Protein AF-A0A7W9TWK1-F1 (afdb_monomer)

Mean predicted aligned error: 12.78 Å

pLDDT: mean 82.01, std 9.68, range [55.47, 92.19]

Organism: NCBI:txid765414

Radius of gyration: 24.97 Å; Cα contacts (8 Å, |Δi|>4): 25; chains: 1; bounding box: 33×26×81 Å

Sequence (105 aa):
MNFWIALLALVVFVVFLTRNDWHKFRRPKVEPAIRDMLVEHQARIDMHMAATRLLLRTHPNREEAAALLREAATRLRGNSVREFPDTHAVYDQGVDIALQALIGD

Nearest PDB structures (foldseek):
  2l3l-assembly1_A  TM=4.328E-01  e=5.490E+00  Homo sapiens

Foldseek 3Di:
DVVVVVVVVVVVVVVVVVVVCVVVVPDPPDDVVVVVVVVVVVVVVVVVLVVLLVCLVPPPCNPVSLVVLVVVLVVVLVVCCVVPVPCSVVVNVVSVVSSCSRPVD

Structure (mmCIF, N/CA/C/O backbone):
data_AF-A0A7W9TWK1-F1
#
_entry.id   AF-A0A7W9TWK1-F1
#
loop_
_atom_site.group_PDB
_atom_site.id
_atom_site.type_symbol
_atom_site.label_atom_id
_atom_site.label_alt_id
_atom_site.label_comp_id
_atom_site.label_asym_id
_atom_site.label_entity_id
_atom_site.label_seq_id
_atom_site.pdbx_PDB_ins_code
_atom_site.Cartn_x
_atom_site.Cartn_y
_atom_site.Cartn_z
_atom_site.occupancy
_atom_site.B_iso_or_equiv
_atom_site.auth_seq_id
_atom_site.auth_comp_id
_atom_site.auth_asym_id
_atom_site.auth_atom_id
_atom_site.pdbx_PDB_model_num
ATOM 1 N N . MET A 1 1 ? 2.009 8.843 -63.178 1.00 57.25 1 MET A N 1
ATOM 2 C CA . MET A 1 1 ? 2.017 9.733 -61.991 1.00 57.25 1 MET A CA 1
ATOM 3 C C . MET A 1 1 ? 1.465 9.046 -60.738 1.00 57.25 1 MET A C 1
ATOM 5 O O . MET A 1 1 ? 2.085 9.147 -59.692 1.00 57.25 1 MET A O 1
ATOM 9 N N . ASN A 1 2 ? 0.385 8.265 -60.848 1.00 70.31 2 ASN A N 1
ATOM 10 C CA . ASN A 1 2 ? -0.283 7.623 -59.700 1.00 70.31 2 ASN A CA 1
ATOM 11 C C . ASN A 1 2 ? 0.539 6.526 -58.989 1.00 70.31 2 ASN A C 1
ATOM 13 O O . ASN A 1 2 ? 0.383 6.331 -57.789 1.00 70.31 2 ASN A O 1
ATOM 17 N N . PHE A 1 3 ? 1.444 5.841 -59.699 1.00 75.81 3 PHE A N 1
ATOM 18 C CA . PHE A 1 3 ? 2.255 4.756 -59.125 1.00 75.81 3 PHE A CA 1
ATOM 19 C C . PHE A 1 3 ? 3.246 5.248 -58.058 1.00 75.81 3 PHE A C 1
ATOM 21 O O . PHE A 1 3 ? 3.404 4.622 -57.016 1.00 75.81 3 PHE A O 1
ATOM 28 N N . TRP A 1 4 ? 3.858 6.414 -58.278 1.00 81.06 4 TRP A N 1
ATOM 29 C CA . TRP A 1 4 ? 4.801 7.016 -57.330 1.00 81.06 4 TRP A CA 1
ATOM 30 C C . TRP A 1 4 ? 4.123 7.462 -56.031 1.00 81.06 4 TRP A C 1
ATOM 32 O O . TRP A 1 4 ? 4.697 7.317 -54.956 1.00 81.06 4 TRP A O 1
ATOM 42 N N . ILE A 1 5 ? 2.879 7.941 -56.125 1.00 81.56 5 ILE A N 1
ATOM 43 C CA . ILE A 1 5 ? 2.071 8.338 -54.964 1.00 81.56 5 ILE A CA 1
ATOM 44 C C . ILE A 1 5 ? 1.689 7.102 -54.139 1.00 81.56 5 ILE A C 1
ATOM 46 O O . ILE A 1 5 ? 1.814 7.119 -52.916 1.00 81.56 5 ILE A O 1
ATOM 50 N N . ALA A 1 6 ? 1.294 6.008 -54.798 1.00 81.00 6 ALA A N 1
ATOM 51 C CA . ALA A 1 6 ? 0.981 4.746 -54.128 1.00 81.00 6 ALA A CA 1
ATOM 52 C C . ALA A 1 6 ? 2.211 4.132 -53.434 1.00 81.00 6 ALA A C 1
ATOM 54 O O . ALA A 1 6 ? 2.105 3.651 -52.307 1.00 81.00 6 ALA A O 1
ATOM 55 N N . LEU A 1 7 ? 3.387 4.204 -54.070 1.00 86.31 7 LEU A N 1
ATOM 56 C CA . LEU A 1 7 ? 4.643 3.732 -53.486 1.00 86.31 7 LEU A CA 1
ATOM 57 C C . LEU A 1 7 ? 5.017 4.534 -52.228 1.00 86.31 7 LEU A C 1
ATOM 59 O O . LEU A 1 7 ? 5.363 3.951 -51.202 1.00 86.31 7 LEU A O 1
ATOM 63 N N . LEU A 1 8 ? 4.894 5.864 -52.279 1.00 85.12 8 LEU A N 1
ATOM 64 C CA . LEU A 1 8 ? 5.144 6.731 -51.124 1.00 85.12 8 LEU A CA 1
ATOM 65 C C . LEU A 1 8 ? 4.165 6.460 -49.977 1.00 85.12 8 LEU A C 1
ATOM 67 O O . LEU A 1 8 ? 4.589 6.358 -48.827 1.00 85.12 8 LEU A O 1
ATOM 71 N N . ALA A 1 9 ? 2.877 6.281 -50.280 1.00 81.31 9 ALA A N 1
ATOM 72 C CA . ALA A 1 9 ? 1.870 5.941 -49.279 1.00 81.31 9 ALA A CA 1
ATOM 73 C C . ALA A 1 9 ? 2.167 4.593 -48.598 1.00 81.31 9 ALA A C 1
ATOM 75 O O . ALA A 1 9 ? 2.053 4.489 -47.378 1.00 81.31 9 ALA A O 1
ATOM 76 N N . LEU A 1 10 ? 2.616 3.588 -49.360 1.00 85.69 10 LEU A N 1
ATOM 77 C CA . LEU A 1 10 ? 3.006 2.283 -48.824 1.00 85.69 10 LEU A CA 1
ATOM 78 C C . LEU A 1 10 ? 4.193 2.400 -47.858 1.00 85.69 10 LEU A C 1
ATOM 80 O O . LEU A 1 10 ? 4.158 1.841 -46.764 1.00 85.69 10 LEU A O 1
ATOM 84 N N . VAL A 1 11 ? 5.229 3.156 -48.233 1.00 84.88 11 VAL A N 1
ATOM 85 C CA . VAL A 1 11 ? 6.424 3.344 -47.395 1.00 84.88 11 VAL A CA 1
ATOM 86 C C . VAL A 1 11 ? 6.067 4.057 -46.091 1.00 84.88 11 VAL A C 1
ATOM 88 O O . VAL A 1 11 ? 6.455 3.602 -45.015 1.00 84.88 11 VAL A O 1
ATOM 91 N N . VAL A 1 12 ? 5.275 5.131 -46.159 1.00 83.56 12 VAL A N 1
ATOM 92 C CA . VAL A 1 12 ? 4.820 5.860 -44.965 1.00 83.56 12 VAL A CA 1
ATOM 93 C C . VAL A 1 12 ? 3.957 4.967 -44.070 1.00 83.56 12 VAL A C 1
ATOM 95 O O . VAL A 1 12 ? 4.117 4.986 -42.850 1.00 83.56 12 VAL A O 1
ATOM 98 N N . PHE A 1 13 ? 3.092 4.140 -44.658 1.00 81.94 13 PHE A N 1
ATOM 99 C CA . PHE A 1 13 ? 2.247 3.205 -43.919 1.00 81.94 13 PHE A CA 1
ATOM 100 C C . PHE A 1 13 ? 3.062 2.125 -43.190 1.00 81.94 13 PHE A C 1
ATOM 102 O O . PHE A 1 13 ? 2.826 1.859 -42.011 1.00 81.94 13 PHE A O 1
ATOM 109 N N . VAL A 1 14 ? 4.077 1.556 -43.847 1.00 81.06 14 VAL A N 1
ATOM 110 C CA . VAL A 1 14 ? 4.977 0.563 -43.235 1.00 81.06 14 VAL A CA 1
ATOM 111 C C . VAL A 1 14 ? 5.790 1.178 -42.093 1.00 81.06 14 VAL A C 1
ATOM 113 O O . VAL A 1 14 ? 5.917 0.564 -41.031 1.00 81.06 14 VAL A O 1
ATOM 116 N N . VAL A 1 15 ? 6.294 2.403 -42.269 1.00 80.25 15 VAL A N 1
ATOM 117 C CA . VAL A 1 15 ? 7.018 3.143 -41.219 1.00 80.25 15 VAL A CA 1
ATOM 118 C C . VAL A 1 15 ? 6.101 3.469 -40.037 1.00 80.25 15 VAL A C 1
ATOM 120 O O . VAL A 1 15 ? 6.513 3.360 -38.882 1.00 80.25 15 VAL A O 1
ATOM 123 N N . PHE A 1 16 ? 4.843 3.830 -40.295 1.00 77.19 16 PHE A N 1
ATOM 124 C CA . PHE A 1 16 ? 3.863 4.089 -39.242 1.00 77.19 16 PHE A CA 1
ATOM 125 C C . PHE A 1 16 ? 3.558 2.829 -38.417 1.00 77.19 16 PHE A C 1
ATOM 127 O O . PHE A 1 16 ? 3.545 2.892 -37.186 1.00 77.19 16 PHE A O 1
ATOM 134 N N . LEU A 1 17 ? 3.396 1.674 -39.073 1.00 74.25 17 LEU A N 1
ATOM 135 C CA . LEU A 1 17 ? 3.188 0.391 -38.393 1.00 74.25 17 LEU A CA 1
ATOM 136 C C . LEU A 1 17 ? 4.400 -0.016 -37.541 1.00 74.25 17 LEU A C 1
ATOM 138 O O . LEU A 1 17 ? 4.244 -0.360 -36.369 1.00 74.25 17 LEU A O 1
ATOM 142 N N . THR A 1 18 ? 5.614 0.097 -38.084 1.00 69.25 18 THR A N 1
ATOM 143 C CA . THR A 1 18 ? 6.847 -0.275 -37.362 1.00 69.25 18 THR A CA 1
ATOM 144 C C . THR A 1 18 ? 7.191 0.679 -36.214 1.00 69.25 18 THR A C 1
ATOM 146 O O . THR A 1 18 ? 7.740 0.244 -35.199 1.00 69.25 18 THR A O 1
ATOM 149 N N . ARG A 1 19 ? 6.815 1.963 -36.300 1.00 67.31 19 ARG A N 1
ATOM 150 C CA . ARG A 1 19 ? 7.011 2.936 -35.210 1.00 67.31 19 ARG A CA 1
ATOM 151 C C . ARG A 1 19 ? 6.233 2.567 -33.942 1.00 67.31 19 ARG A C 1
ATOM 153 O O . ARG A 1 19 ? 6.739 2.785 -32.842 1.00 67.31 19 ARG A O 1
ATOM 160 N N . ASN A 1 20 ? 5.039 1.987 -34.076 1.00 61.91 20 ASN A N 1
ATOM 161 C CA . ASN A 1 20 ? 4.229 1.571 -32.928 1.00 61.91 20 ASN A CA 1
ATOM 162 C C . ASN A 1 20 ? 4.832 0.349 -32.206 1.00 61.91 20 ASN A C 1
ATOM 164 O O . ASN A 1 20 ? 4.811 0.265 -30.977 1.00 61.91 20 ASN A O 1
ATOM 168 N N . ASP A 1 21 ? 5.445 -0.571 -32.954 1.00 59.94 21 ASP A N 1
ATOM 169 C CA . ASP A 1 21 ? 6.083 -1.753 -32.371 1.00 59.94 21 ASP A CA 1
ATOM 170 C C . ASP A 1 21 ? 7.430 -1.442 -31.708 1.00 59.94 21 ASP A C 1
ATOM 172 O O . ASP A 1 21 ? 7.796 -2.098 -30.730 1.00 59.94 21 ASP A O 1
ATOM 176 N N . TRP A 1 22 ? 8.126 -0.377 -32.118 1.00 59.31 22 TRP A N 1
ATOM 177 C CA . TRP A 1 22 ? 9.363 0.064 -31.459 1.00 59.31 22 TRP A CA 1
ATOM 178 C C . TRP A 1 22 ? 9.154 0.365 -29.962 1.00 59.31 22 TRP A C 1
ATOM 180 O O . TRP A 1 22 ? 9.989 0.024 -29.119 1.00 59.31 22 TRP A O 1
ATOM 190 N N . HIS A 1 23 ? 7.996 0.919 -29.592 1.00 58.44 23 HIS A N 1
ATOM 191 C CA . HIS A 1 23 ? 7.642 1.145 -28.188 1.00 58.44 23 HIS A CA 1
ATOM 192 C C . HIS A 1 23 ? 7.404 -0.155 -27.405 1.00 58.44 23 HIS A C 1
ATOM 194 O O . HIS A 1 23 ? 7.647 -0.192 -26.198 1.00 58.44 23 HIS A O 1
ATOM 200 N N . LYS A 1 24 ? 6.972 -1.236 -28.066 1.00 59.12 24 LYS A N 1
ATOM 201 C CA . LYS A 1 24 ? 6.807 -2.556 -27.437 1.00 59.12 24 LYS A CA 1
ATOM 202 C C . LYS A 1 24 ? 8.143 -3.282 -27.280 1.00 59.12 24 LYS A C 1
ATOM 204 O O . LYS A 1 24 ? 8.361 -3.901 -26.244 1.00 59.12 24 LYS A O 1
ATOM 209 N N . PHE A 1 25 ? 9.057 -3.142 -28.243 1.00 55.47 25 PHE A N 1
ATOM 210 C CA . PHE A 1 25 ? 10.410 -3.715 -28.173 1.00 55.47 25 PHE A CA 1
ATOM 211 C C . PHE A 1 25 ? 11.296 -3.080 -27.092 1.00 55.47 25 PHE A C 1
ATOM 213 O O . PHE A 1 25 ? 12.216 -3.730 -26.605 1.00 55.47 25 PHE A O 1
ATOM 220 N N . ARG A 1 26 ? 11.015 -1.833 -26.689 1.00 56.19 26 ARG A N 1
ATOM 221 C CA . ARG A 1 26 ? 11.721 -1.143 -25.595 1.00 56.19 26 ARG A CA 1
ATOM 222 C C . ARG A 1 26 ? 11.245 -1.512 -24.191 1.00 56.19 26 ARG A C 1
ATOM 224 O O . ARG A 1 26 ? 11.848 -1.046 -23.227 1.00 56.19 26 ARG A O 1
ATOM 231 N N . ARG A 1 27 ? 10.184 -2.311 -24.040 1.00 59.34 27 ARG A N 1
ATOM 232 C CA . ARG A 1 27 ? 9.795 -2.784 -22.709 1.00 59.34 27 ARG A CA 1
ATOM 233 C C . ARG A 1 27 ? 10.858 -3.780 -22.242 1.00 59.34 27 ARG A C 1
ATOM 235 O O . ARG A 1 27 ? 11.089 -4.753 -22.963 1.00 59.34 27 ARG A O 1
ATOM 242 N N . PRO A 1 28 ? 11.514 -3.562 -21.088 1.00 59.75 28 PRO A N 1
ATOM 243 C CA . PRO A 1 28 ? 12.415 -4.565 -20.544 1.00 59.75 28 PRO A CA 1
ATOM 244 C C . PRO A 1 28 ? 11.616 -5.863 -20.416 1.00 59.75 28 PRO A C 1
ATOM 246 O O . PRO A 1 28 ? 10.537 -5.878 -19.819 1.00 59.75 28 PRO A O 1
ATOM 249 N N . LYS A 1 29 ? 12.090 -6.930 -21.067 1.00 64.19 29 LYS A N 1
ATOM 250 C CA . LYS A 1 29 ? 11.494 -8.261 -20.943 1.00 64.19 29 LYS A CA 1
ATOM 251 C C . LYS A 1 29 ? 11.754 -8.718 -19.511 1.00 64.19 29 LYS A C 1
ATOM 253 O O . LYS A 1 29 ? 12.806 -9.277 -19.234 1.00 64.19 29 LYS A O 1
ATOM 258 N N . VAL A 1 30 ? 10.839 -8.398 -18.597 1.00 63.53 30 VAL A N 1
ATOM 259 C CA . VAL A 1 30 ? 10.871 -8.928 -17.232 1.00 63.53 30 VAL A CA 1
ATOM 260 C C . VAL A 1 30 ? 10.793 -10.441 -17.355 1.00 63.53 30 VAL A C 1
ATOM 262 O O . VAL A 1 30 ? 9.905 -10.968 -18.031 1.00 63.53 30 VAL A O 1
ATOM 265 N N . GLU A 1 31 ? 11.768 -11.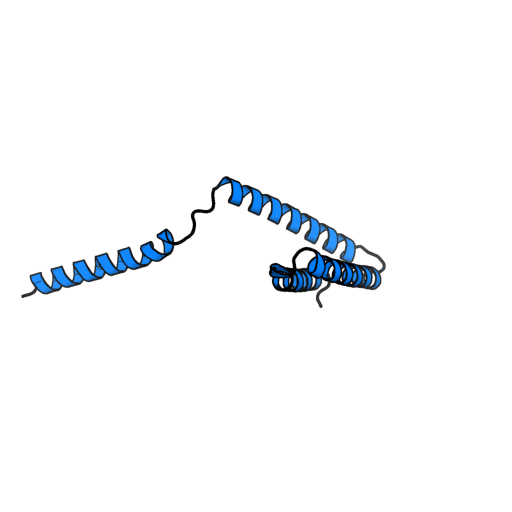121 -16.766 1.00 77.12 31 GLU A N 1
ATOM 266 C CA . GLU A 1 31 ? 11.867 -12.570 -16.818 1.00 77.12 31 GLU A CA 1
ATOM 267 C C . GLU A 1 31 ? 10.573 -13.188 -16.249 1.00 77.12 31 GLU A C 1
ATOM 269 O O . GLU A 1 31 ? 10.087 -12.713 -15.216 1.00 77.12 31 GLU A O 1
ATOM 274 N N . PRO A 1 32 ? 9.968 -14.202 -16.899 1.00 77.69 32 PRO A N 1
ATOM 275 C CA . PRO A 1 32 ? 8.656 -14.723 -16.500 1.00 77.69 32 PRO A CA 1
ATOM 276 C C . PRO A 1 32 ? 8.590 -15.136 -15.024 1.00 77.69 32 PRO A C 1
ATOM 278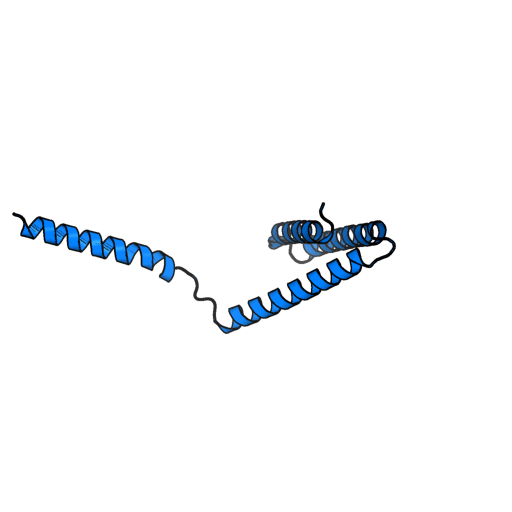 O O . PRO A 1 32 ? 7.606 -14.847 -14.354 1.00 77.69 32 PRO A O 1
ATOM 281 N N . ALA A 1 33 ? 9.676 -15.704 -14.492 1.00 79.31 33 ALA A N 1
ATOM 282 C CA . ALA A 1 33 ? 9.776 -16.104 -13.090 1.00 79.31 33 ALA A CA 1
ATOM 283 C C . ALA A 1 33 ? 9.675 -14.916 -12.115 1.00 79.31 33 ALA A C 1
ATOM 285 O O . ALA A 1 33 ? 9.006 -15.013 -11.090 1.00 79.31 33 ALA A O 1
ATOM 286 N N . ILE A 1 34 ? 10.289 -13.774 -12.447 1.00 83.31 34 ILE A N 1
ATOM 287 C CA . ILE A 1 34 ? 10.211 -12.556 -11.626 1.00 83.31 34 ILE A CA 1
ATOM 288 C C . ILE A 1 34 ? 8.780 -12.022 -11.637 1.00 83.31 34 ILE A C 1
ATOM 290 O O . ILE A 1 34 ? 8.263 -11.603 -10.604 1.00 83.31 34 ILE A O 1
ATOM 294 N N . ARG A 1 35 ? 8.114 -12.063 -12.797 1.00 82.44 35 ARG A N 1
ATOM 295 C CA . ARG A 1 35 ? 6.709 -11.663 -12.905 1.00 82.44 35 ARG A CA 1
ATOM 296 C C . ARG A 1 35 ? 5.821 -12.524 -12.010 1.00 82.44 35 ARG A C 1
ATOM 298 O O . ARG A 1 35 ? 5.002 -11.963 -11.290 1.00 82.44 35 ARG A O 1
ATOM 305 N N . ASP A 1 36 ? 5.98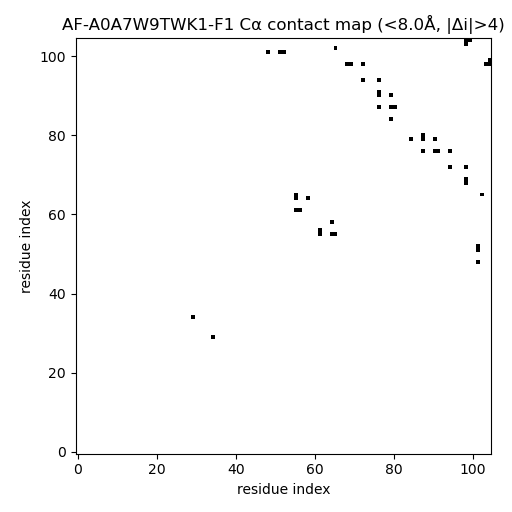9 -13.841 -12.040 1.00 85.50 36 ASP A N 1
ATOM 306 C CA . ASP A 1 36 ? 5.170 -14.756 -11.243 1.00 85.50 36 ASP A CA 1
ATOM 307 C C . ASP A 1 36 ? 5.404 -14.551 -9.740 1.00 85.50 36 ASP A C 1
ATOM 309 O O . ASP A 1 36 ? 4.442 -14.448 -8.980 1.00 85.50 36 ASP A O 1
ATOM 313 N N . MET A 1 37 ? 6.661 -14.360 -9.319 1.00 87.62 37 MET A N 1
ATOM 314 C CA . MET A 1 37 ? 6.991 -14.019 -7.929 1.00 87.62 37 MET A CA 1
ATOM 315 C C . MET A 1 37 ? 6.369 -12.688 -7.489 1.00 87.62 37 MET A C 1
ATOM 317 O O . MET A 1 37 ? 5.836 -12.594 -6.385 1.00 87.62 37 MET A O 1
ATOM 321 N N . LEU A 1 38 ? 6.405 -11.657 -8.340 1.00 88.25 38 LEU A N 1
ATOM 322 C CA . LEU A 1 38 ? 5.782 -10.363 -8.043 1.00 88.25 38 LEU A CA 1
ATOM 323 C C . LEU A 1 38 ? 4.259 -10.477 -7.933 1.00 88.25 38 LEU A C 1
ATOM 325 O O . LEU A 1 38 ? 3.665 -9.868 -7.047 1.00 88.25 38 LEU A O 1
ATOM 329 N N . VAL A 1 39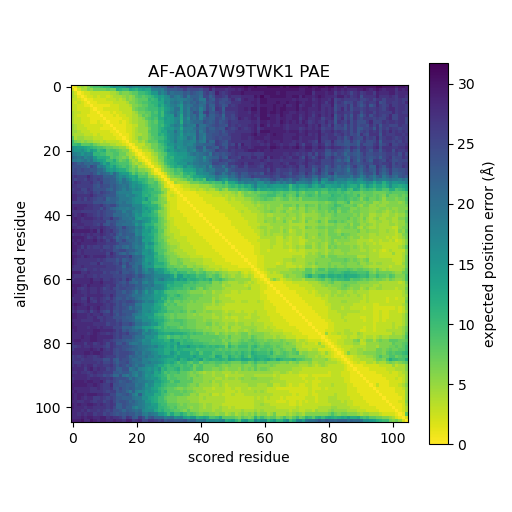 ? 3.627 -11.270 -8.803 1.00 89.00 39 VAL A N 1
ATOM 330 C CA . VAL A 1 39 ? 2.181 -11.530 -8.748 1.00 89.00 39 VAL A CA 1
ATOM 331 C C . VAL A 1 39 ? 1.815 -12.274 -7.465 1.00 89.00 39 VAL A C 1
ATOM 333 O O . VAL A 1 39 ? 0.857 -11.891 -6.795 1.00 89.00 39 VAL A O 1
ATOM 336 N N . GLU A 1 40 ? 2.582 -13.297 -7.084 1.00 92.19 40 GLU A N 1
ATOM 337 C CA . GLU A 1 40 ? 2.360 -14.020 -5.831 1.00 92.19 40 GLU A CA 1
ATOM 338 C C . GLU A 1 40 ? 2.530 -13.099 -4.616 1.00 92.19 40 GLU A C 1
ATOM 340 O O . GLU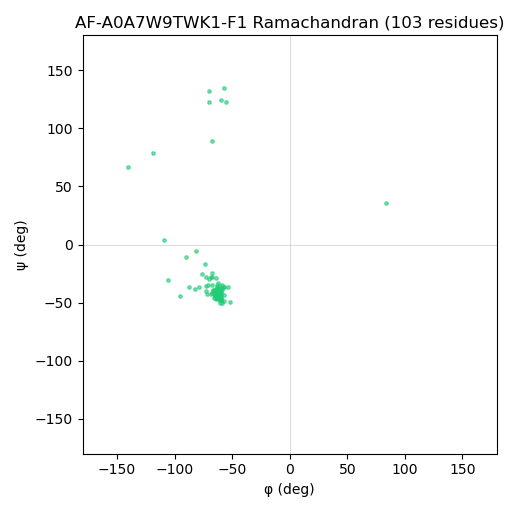 A 1 40 ? 1.702 -13.103 -3.702 1.00 92.19 40 GLU A O 1
ATOM 345 N N . HIS A 1 41 ? 3.578 -12.275 -4.612 1.00 90.94 41 HIS A N 1
ATOM 346 C CA . HIS A 1 41 ? 3.822 -11.326 -3.534 1.00 90.94 41 HIS A CA 1
ATOM 347 C C . HIS A 1 41 ? 2.688 -10.301 -3.414 1.00 90.94 41 HIS A C 1
ATOM 349 O O . HIS A 1 41 ? 2.192 -10.062 -2.312 1.00 90.94 41 HIS A O 1
ATOM 355 N N . GLN A 1 42 ? 2.211 -9.767 -4.543 1.00 88.94 42 GLN A N 1
ATOM 356 C CA . GLN A 1 42 ? 1.062 -8.865 -4.575 1.00 88.94 42 GLN A CA 1
ATOM 357 C C . GLN A 1 42 ? -0.195 -9.537 -4.007 1.00 88.94 42 GLN A C 1
ATOM 359 O O . GLN A 1 42 ? -0.872 -8.953 -3.165 1.00 88.94 42 GLN A O 1
ATOM 364 N N . ALA A 1 43 ? -0.473 -10.786 -4.394 1.00 89.00 43 ALA A N 1
ATOM 365 C CA . ALA A 1 43 ? -1.626 -11.527 -3.887 1.00 89.00 43 ALA A CA 1
ATOM 366 C C . ALA A 1 43 ? -1.564 -11.739 -2.363 1.00 89.00 43 ALA A C 1
ATOM 368 O O . ALA A 1 43 ? -2.583 -11.630 -1.676 1.00 89.00 43 ALA A O 1
ATOM 369 N N . ARG A 1 44 ? -0.370 -11.996 -1.809 1.00 91.38 44 ARG A N 1
ATOM 370 C CA . ARG A 1 44 ? -0.172 -12.095 -0.353 1.00 91.38 44 ARG A CA 1
ATOM 371 C C . ARG A 1 44 ? -0.444 -10.763 0.344 1.00 91.38 44 ARG A C 1
ATOM 373 O O . ARG A 1 44 ? -1.137 -10.748 1.361 1.00 91.38 44 ARG A O 1
ATOM 380 N N . ILE A 1 45 ? 0.057 -9.652 -0.200 1.00 89.00 45 ILE A N 1
ATOM 381 C CA . ILE A 1 45 ? -0.209 -8.311 0.345 1.00 89.00 45 ILE A CA 1
ATOM 382 C C 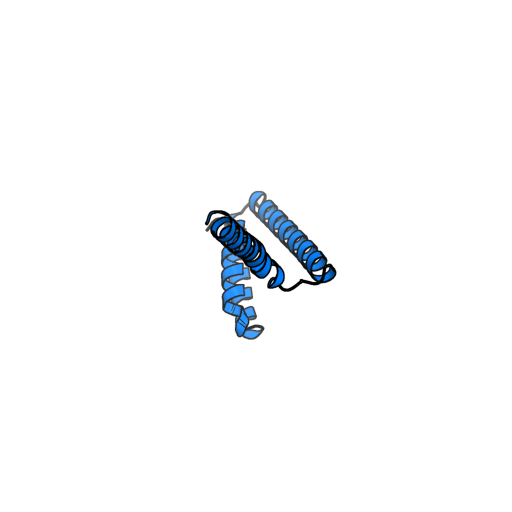. ILE A 1 45 ? -1.712 -8.023 0.335 1.00 89.00 45 ILE A C 1
ATOM 384 O O . ILE A 1 45 ? -2.257 -7.608 1.358 1.00 89.00 45 ILE A O 1
ATOM 388 N N . ASP A 1 46 ? -2.398 -8.302 -0.773 1.00 88.31 46 ASP A N 1
ATOM 389 C CA . ASP A 1 46 ? -3.840 -8.075 -0.896 1.00 88.31 46 ASP A CA 1
ATOM 390 C C . ASP A 1 46 ? -4.635 -8.901 0.127 1.00 88.31 46 ASP A C 1
ATOM 392 O O . ASP A 1 46 ? -5.565 -8.388 0.757 1.00 88.31 46 ASP A O 1
ATOM 396 N N . MET A 1 47 ? -4.234 -10.155 0.359 1.00 89.25 47 MET A N 1
ATOM 397 C CA . MET A 1 47 ? -4.831 -11.010 1.387 1.00 89.25 47 MET A CA 1
ATOM 398 C C . MET A 1 47 ? -4.637 -10.429 2.795 1.00 89.25 47 MET A C 1
ATOM 400 O O . MET A 1 47 ? -5.592 -10.377 3.575 1.00 89.25 47 MET A O 1
ATOM 404 N N . HIS A 1 48 ? -3.435 -9.950 3.123 1.00 88.88 48 HIS A N 1
ATOM 405 C CA . HIS A 1 48 ? -3.168 -9.308 4.412 1.00 88.88 48 HIS A CA 1
ATOM 406 C C . HIS A 1 48 ? -3.956 -8.005 4.581 1.00 88.88 48 HIS A C 1
ATOM 408 O O . HIS A 1 48 ? -4.553 -7.783 5.633 1.00 88.88 48 HIS A O 1
ATOM 414 N N . MET A 1 49 ? -4.039 -7.178 3.539 1.00 87.56 49 MET A N 1
ATOM 415 C CA . MET A 1 49 ? -4.851 -5.959 3.547 1.00 87.56 49 MET A CA 1
ATOM 416 C C . MET A 1 49 ? -6.332 -6.277 3.773 1.00 87.56 49 MET A C 1
ATOM 418 O O . MET A 1 49 ? -6.994 -5.614 4.573 1.00 87.56 49 MET A O 1
ATOM 422 N N . ALA A 1 50 ? -6.861 -7.314 3.118 1.00 88.38 50 ALA A N 1
ATOM 423 C CA . ALA A 1 50 ? -8.234 -7.766 3.317 1.00 88.38 50 ALA A CA 1
ATOM 424 C C . ALA A 1 50 ? -8.480 -8.266 4.750 1.00 88.38 50 ALA A C 1
ATOM 426 O O . ALA A 1 50 ? -9.488 -7.896 5.356 1.00 88.38 50 ALA A O 1
ATOM 427 N N . ALA A 1 51 ? -7.552 -9.045 5.312 1.00 87.50 51 ALA A N 1
ATOM 428 C CA . ALA A 1 51 ? -7.631 -9.519 6.692 1.00 87.50 51 ALA A CA 1
ATOM 429 C C . ALA A 1 51 ? -7.632 -8.354 7.695 1.00 87.50 51 ALA A C 1
ATOM 431 O O . ALA A 1 51 ? -8.481 -8.312 8.585 1.00 87.50 51 ALA A O 1
ATOM 432 N N . THR A 1 52 ? -6.756 -7.364 7.509 1.00 87.12 52 THR A N 1
ATOM 433 C CA . THR A 1 52 ? -6.704 -6.164 8.358 1.00 87.12 52 THR A CA 1
ATOM 434 C C . THR A 1 52 ? -7.99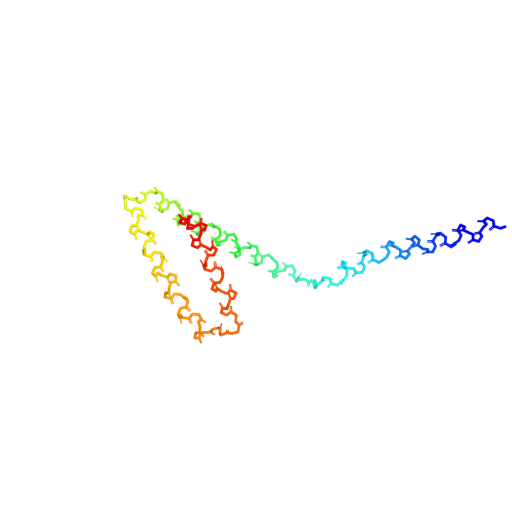0 -5.344 8.254 1.00 87.12 52 THR A C 1
ATOM 436 O O . THR A 1 52 ? -8.527 -4.923 9.276 1.00 87.12 52 THR A O 1
ATOM 439 N N . ARG A 1 53 ? -8.554 -5.164 7.049 1.00 87.75 53 ARG A N 1
ATOM 440 C CA . ARG A 1 53 ? -9.864 -4.500 6.885 1.00 87.75 53 ARG A CA 1
ATOM 441 C C . ARG A 1 53 ? -10.983 -5.249 7.592 1.00 87.75 53 ARG A C 1
ATOM 443 O O . ARG A 1 53 ? -11.846 -4.614 8.194 1.00 87.75 53 ARG A O 1
ATOM 450 N N . LEU A 1 54 ? -11.000 -6.577 7.484 1.00 86.88 54 LEU A N 1
ATOM 451 C CA . LEU A 1 54 ? -11.996 -7.399 8.159 1.00 86.88 54 LEU A CA 1
ATOM 452 C C . LEU A 1 54 ? -11.882 -7.218 9.672 1.00 86.88 54 LEU A C 1
ATOM 454 O O . LEU A 1 54 ? -12.884 -6.908 10.308 1.00 86.88 54 LEU A O 1
ATOM 458 N N . LEU A 1 55 ? -10.663 -7.301 10.209 1.00 86.31 55 LEU A N 1
ATOM 459 C CA . LEU A 1 55 ? -10.388 -7.098 11.627 1.00 86.31 55 LEU A CA 1
ATOM 460 C C . LEU A 1 55 ? -10.862 -5.720 12.092 1.00 86.31 55 LEU A C 1
ATOM 462 O O . LEU A 1 55 ? -11.606 -5.648 13.063 1.00 86.31 55 LEU A O 1
ATOM 466 N N . LEU A 1 56 ? -10.530 -4.646 11.369 1.00 86.62 56 LEU A N 1
ATOM 467 C CA . LEU A 1 56 ? -10.989 -3.287 11.686 1.00 86.62 56 LEU A CA 1
ATOM 468 C C . LEU A 1 56 ? -12.515 -3.141 11.657 1.00 86.62 56 LEU A C 1
ATOM 470 O O . LEU A 1 56 ? -13.070 -2.377 12.443 1.00 86.62 56 LEU A O 1
ATOM 474 N N . ARG A 1 57 ? -13.202 -3.847 10.751 1.00 85.62 57 ARG A N 1
ATOM 475 C CA . ARG A 1 57 ? -14.670 -3.828 10.663 1.00 85.62 57 ARG A CA 1
ATOM 476 C C . ARG A 1 57 ? -15.338 -4.592 11.797 1.00 85.62 57 ARG A C 1
ATOM 478 O O . ARG A 1 57 ? -16.410 -4.188 12.231 1.00 85.62 57 ARG A O 1
ATOM 485 N N . THR A 1 58 ? -14.742 -5.696 12.239 1.00 87.12 58 THR A N 1
ATOM 486 C CA . THR A 1 58 ? -15.296 -6.543 13.303 1.00 87.12 58 THR A CA 1
ATOM 487 C C . THR A 1 58 ? -14.834 -6.130 14.698 1.00 87.12 58 THR A C 1
ATOM 489 O O . THR A 1 58 ? -15.359 -6.646 15.682 1.00 87.12 58 THR A O 1
ATOM 492 N N . HIS A 1 59 ? -13.841 -5.241 14.807 1.00 86.94 59 HIS A N 1
ATOM 493 C CA . HIS A 1 59 ? -13.295 -4.826 16.093 1.00 86.94 59 HIS A CA 1
ATOM 494 C C . HIS A 1 59 ? -14.310 -3.963 16.863 1.00 86.94 59 HIS A C 1
ATOM 496 O O . HIS A 1 59 ? -14.830 -2.998 16.299 1.00 86.94 59 HIS A O 1
ATOM 502 N N . PRO A 1 60 ? -14.562 -4.249 18.154 1.00 84.56 60 PRO A N 1
ATOM 503 C CA . PRO A 1 60 ? -15.515 -3.485 18.961 1.00 84.56 60 PRO A CA 1
ATOM 504 C C . PRO A 1 60 ? -15.086 -2.027 19.163 1.00 84.56 60 PRO A C 1
ATOM 506 O O . PRO A 1 60 ? -15.938 -1.155 19.286 1.00 84.56 60 PRO A O 1
ATOM 509 N N . ASN A 1 61 ? -13.777 -1.753 19.151 1.00 88.81 61 ASN A N 1
ATOM 510 C CA . ASN A 1 61 ? -13.228 -0.401 19.218 1.00 88.81 61 ASN A CA 1
ATOM 511 C C . ASN A 1 61 ? -12.408 -0.084 17.959 1.00 88.81 61 ASN A C 1
ATOM 513 O O . ASN A 1 61 ? -11.184 -0.235 17.938 1.00 88.81 61 ASN A O 1
ATOM 517 N N . ARG A 1 62 ? -13.090 0.252 16.859 1.00 85.44 62 ARG A N 1
ATOM 518 C CA . ARG A 1 62 ? -12.444 0.507 15.559 1.00 85.44 62 ARG A CA 1
ATOM 519 C C . ARG A 1 62 ? -11.493 1.707 15.603 1.00 85.44 62 ARG A C 1
ATOM 521 O O . ARG A 1 62 ? -10.459 1.673 14.940 1.00 85.44 62 ARG A O 1
ATOM 528 N N . GLU A 1 63 ? -11.833 2.749 16.356 1.00 85.31 63 GLU A N 1
ATOM 529 C CA . GLU A 1 63 ? -11.038 3.982 16.434 1.00 85.31 63 GLU A CA 1
ATOM 530 C C . GLU A 1 63 ? -9.684 3.745 17.111 1.00 85.31 63 GLU A C 1
ATOM 532 O O . GLU A 1 63 ? -8.655 4.188 16.605 1.00 85.31 63 GLU A O 1
ATOM 537 N N . GLU A 1 64 ? -9.664 2.965 18.193 1.00 87.94 64 GLU A N 1
ATOM 538 C CA . GLU A 1 64 ? -8.428 2.564 18.874 1.00 87.94 64 GLU A CA 1
ATOM 539 C C . GLU A 1 64 ? -7.543 1.683 17.981 1.00 87.94 64 GLU A C 1
ATOM 541 O O . GLU A 1 64 ? -6.341 1.918 17.860 1.00 87.94 64 GLU A O 1
ATOM 546 N N . ALA A 1 65 ? -8.136 0.721 17.266 1.00 86.44 65 ALA A N 1
ATOM 547 C CA . ALA A 1 65 ? -7.396 -0.102 16.310 1.00 86.44 65 ALA A CA 1
ATOM 548 C C . ALA A 1 65 ? -6.815 0.734 15.150 1.00 86.44 65 ALA A C 1
ATOM 550 O O . ALA A 1 65 ? -5.685 0.504 14.717 1.00 86.44 65 ALA A O 1
ATOM 551 N N . ALA A 1 66 ? -7.552 1.742 14.673 1.00 86.44 66 ALA A N 1
ATOM 552 C CA . ALA A 1 66 ? -7.056 2.692 13.682 1.00 86.44 66 ALA A CA 1
ATOM 553 C C . ALA A 1 66 ? -5.906 3.556 14.232 1.00 86.44 66 ALA A C 1
ATOM 555 O O . ALA A 1 66 ? -4.933 3.799 13.519 1.00 86.44 66 ALA A O 1
ATOM 556 N N . ALA A 1 67 ? -5.973 3.988 15.495 1.00 88.75 67 ALA A N 1
ATOM 557 C CA . ALA A 1 67 ? -4.889 4.723 16.147 1.00 88.75 67 ALA A CA 1
ATOM 558 C C . ALA A 1 67 ? -3.601 3.886 16.242 1.00 88.75 67 ALA A C 1
ATOM 560 O O . ALA A 1 67 ? -2.529 4.374 15.883 1.00 88.75 67 ALA A O 1
ATOM 561 N N . LEU A 1 68 ? -3.709 2.606 16.615 1.00 89.44 68 LEU A N 1
ATOM 562 C CA . LEU A 1 68 ? -2.568 1.683 16.655 1.00 89.44 68 LEU A CA 1
ATOM 563 C C . LEU A 1 68 ? -1.941 1.461 15.271 1.00 89.44 68 LEU A C 1
ATOM 56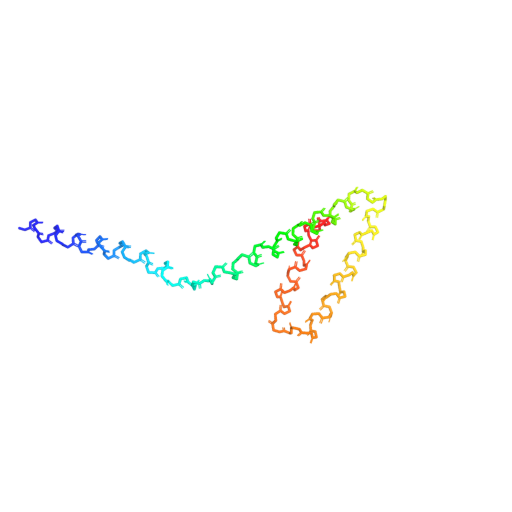5 O O . LEU A 1 68 ? -0.719 1.392 15.151 1.00 89.44 68 LEU A O 1
ATOM 569 N N . LEU A 1 69 ? -2.751 1.392 14.208 1.00 88.44 69 LEU A N 1
ATOM 570 C CA . LEU A 1 69 ? -2.234 1.302 12.838 1.00 88.44 69 LEU A CA 1
ATOM 571 C C . LEU A 1 69 ? -1.469 2.562 12.420 1.00 88.44 69 LEU A C 1
ATOM 573 O O . LEU A 1 69 ? -0.408 2.448 11.805 1.00 88.44 69 LEU A O 1
ATOM 577 N N . ARG A 1 70 ? -1.959 3.754 12.783 1.00 88.75 70 ARG A N 1
ATOM 578 C CA . ARG A 1 70 ? -1.236 5.015 12.541 1.00 88.75 70 ARG A CA 1
ATOM 579 C C . ARG A 1 70 ? 0.088 5.062 13.313 1.00 88.75 70 ARG A C 1
ATOM 581 O O . ARG A 1 70 ? 1.112 5.479 12.768 1.00 88.75 70 ARG A O 1
ATOM 588 N N . GLU A 1 71 ? 0.104 4.582 14.555 1.00 91.19 71 GLU A N 1
ATOM 589 C CA . GLU A 1 71 ? 1.333 4.486 15.347 1.00 91.19 71 GLU A CA 1
ATOM 590 C C . GLU A 1 71 ? 2.342 3.511 14.718 1.00 91.19 71 GLU A C 1
ATOM 592 O O . GLU A 1 71 ? 3.517 3.846 14.545 1.00 91.19 71 GLU A O 1
ATOM 597 N N . ALA A 1 72 ? 1.886 2.323 14.313 1.00 89.12 72 ALA A N 1
ATOM 598 C CA . ALA A 1 72 ? 2.720 1.336 13.636 1.00 89.12 72 ALA A CA 1
ATOM 599 C C . ALA A 1 72 ? 3.310 1.891 12.329 1.00 89.12 72 ALA A C 1
ATOM 601 O O . ALA A 1 72 ? 4.508 1.740 12.084 1.00 89.12 72 ALA A O 1
ATOM 602 N N . ALA A 1 73 ? 2.508 2.597 11.529 1.00 88.44 73 ALA A N 1
ATOM 603 C CA . ALA A 1 73 ? 2.966 3.266 10.314 1.00 88.44 73 ALA A CA 1
ATOM 604 C C . ALA A 1 73 ? 4.054 4.312 10.597 1.00 88.44 73 ALA A C 1
ATOM 606 O O . ALA A 1 73 ? 5.069 4.353 9.903 1.00 88.44 73 ALA A O 1
ATOM 607 N N . THR A 1 74 ? 3.901 5.102 11.663 1.00 89.50 74 THR A N 1
ATOM 608 C CA . THR A 1 74 ? 4.901 6.101 12.076 1.00 89.50 74 THR A CA 1
ATOM 609 C C . THR A 1 74 ? 6.237 5.439 12.425 1.00 89.50 74 THR A C 1
ATOM 611 O O . THR A 1 74 ? 7.300 5.895 11.996 1.00 89.50 74 THR A O 1
ATOM 614 N N . ARG A 1 75 ? 6.200 4.313 13.149 1.00 89.38 75 ARG A N 1
ATOM 615 C CA . ARG A 1 75 ? 7.405 3.530 13.473 1.00 89.38 75 ARG A CA 1
ATOM 616 C C . ARG A 1 75 ? 8.049 2.929 12.220 1.00 89.38 75 ARG A C 1
ATOM 618 O O . ARG A 1 75 ? 9.266 3.000 12.069 1.00 89.38 75 ARG A O 1
ATOM 625 N N . LEU A 1 76 ? 7.243 2.388 11.304 1.00 87.56 76 LEU A N 1
ATOM 626 C CA . LEU A 1 76 ? 7.716 1.837 10.030 1.00 87.56 76 LEU A CA 1
ATOM 627 C C . LEU A 1 76 ? 8.430 2.894 9.181 1.00 87.56 76 LEU A C 1
ATOM 629 O O . LEU A 1 76 ? 9.491 2.613 8.625 1.00 87.56 76 LEU A O 1
ATOM 633 N N . ARG A 1 77 ? 7.900 4.120 9.128 1.00 87.19 77 ARG A N 1
ATOM 634 C CA . ARG A 1 77 ? 8.550 5.249 8.448 1.00 87.19 77 ARG A CA 1
ATOM 635 C C . ARG A 1 77 ? 9.902 5.565 9.061 1.00 87.19 77 ARG A C 1
ATOM 637 O O . ARG A 1 77 ? 10.896 5.591 8.340 1.00 87.19 77 ARG A O 1
ATOM 644 N N . GLY A 1 78 ? 9.956 5.716 10.385 1.00 86.19 78 GLY A N 1
ATOM 645 C CA . GLY A 1 78 ? 11.200 5.998 11.104 1.00 86.19 78 GLY A CA 1
ATOM 646 C C . GLY A 1 78 ? 12.291 4.948 10.870 1.00 86.19 78 GLY A C 1
ATOM 647 O O . GLY A 1 78 ? 13.462 5.300 10.731 1.00 86.19 78 GLY A O 1
ATOM 648 N N . ASN A 1 79 ? 11.9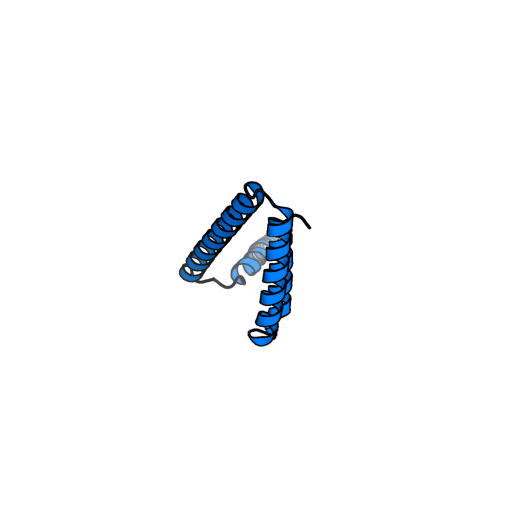09 3.674 10.763 1.00 87.31 79 ASN A N 1
ATOM 649 C CA . ASN A 1 79 ? 12.841 2.596 10.431 1.00 87.31 79 ASN A CA 1
ATOM 650 C C . ASN A 1 79 ? 13.281 2.651 8.960 1.00 87.31 79 ASN A C 1
ATOM 652 O O . ASN A 1 79 ? 14.471 2.533 8.675 1.00 87.31 79 ASN A O 1
ATOM 656 N N . SER A 1 80 ? 12.354 2.911 8.033 1.00 86.19 80 SER A N 1
ATOM 657 C CA . SER A 1 80 ? 12.660 2.948 6.596 1.00 86.19 80 SER A CA 1
ATOM 658 C C . SER A 1 80 ? 13.672 4.032 6.208 1.00 86.19 80 SER A C 1
ATOM 660 O O . SER A 1 80 ? 14.501 3.788 5.338 1.00 86.19 80 SER A O 1
ATOM 662 N N . VAL A 1 81 ? 13.679 5.187 6.892 1.00 84.56 81 VAL A N 1
ATOM 663 C CA . VAL A 1 81 ? 14.686 6.250 6.684 1.00 84.56 81 VAL A CA 1
ATOM 664 C C . VAL A 1 81 ? 16.104 5.729 6.930 1.00 84.56 81 VAL A C 1
ATOM 666 O O . VAL A 1 81 ? 17.048 6.159 6.273 1.00 84.56 81 VAL A O 1
ATOM 669 N N . ARG A 1 82 ? 16.261 4.812 7.893 1.00 82.94 82 ARG A N 1
ATOM 670 C CA . ARG A 1 82 ? 17.562 4.269 8.299 1.00 82.94 82 ARG A CA 1
ATOM 671 C C . ARG A 1 82 ? 18.033 3.150 7.381 1.00 82.94 82 ARG A C 1
ATOM 673 O O . ARG A 1 82 ? 19.226 3.052 7.122 1.00 82.94 82 ARG A O 1
ATOM 680 N N . GLU A 1 83 ? 17.111 2.305 6.930 1.00 83.62 83 GLU A N 1
ATOM 681 C CA . GLU A 1 83 ? 17.438 1.115 6.138 1.00 83.62 83 GLU A CA 1
ATOM 682 C C . GLU A 1 83 ? 17.523 1.409 4.636 1.00 83.62 83 GLU A C 1
ATOM 684 O O . GLU A 1 83 ? 18.378 0.851 3.952 1.00 83.62 83 GLU A O 1
ATOM 689 N N . PHE A 1 84 ? 16.671 2.303 4.122 1.00 82.38 84 PHE A N 1
ATOM 690 C CA . PHE A 1 84 ? 16.517 2.533 2.684 1.00 82.38 84 PHE A CA 1
ATOM 691 C C . PHE A 1 84 ? 16.343 4.024 2.346 1.00 82.38 84 PHE A C 1
ATOM 693 O O . PHE A 1 84 ? 15.275 4.429 1.879 1.00 82.38 84 PHE A O 1
ATOM 700 N N . PRO A 1 85 ? 17.375 4.866 2.548 1.00 79.31 85 PRO A N 1
ATOM 701 C CA . PRO A 1 85 ? 17.264 6.314 2.359 1.00 79.31 85 PRO A CA 1
ATOM 702 C C . PRO A 1 85 ? 16.875 6.710 0.925 1.00 79.31 85 PRO A C 1
ATOM 704 O O . PRO A 1 85 ? 16.059 7.612 0.742 1.00 79.31 85 PRO A O 1
ATOM 707 N N . ASP A 1 86 ? 17.377 5.999 -0.089 1.00 84.25 86 ASP A N 1
ATOM 708 C CA . ASP A 1 86 ? 17.141 6.331 -1.503 1.00 84.25 86 ASP A CA 1
ATOM 709 C C . ASP A 1 86 ? 15.712 6.015 -1.974 1.00 84.25 86 ASP A C 1
ATOM 711 O O . ASP A 1 86 ? 15.190 6.656 -2.886 1.00 84.25 86 ASP A O 1
ATOM 715 N N . THR A 1 87 ? 15.054 5.032 -1.352 1.00 83.50 87 THR A N 1
ATOM 716 C CA . THR A 1 87 ? 13.683 4.611 -1.695 1.00 83.50 87 THR A CA 1
ATOM 717 C C . THR A 1 87 ? 12.660 4.994 -0.630 1.00 83.50 87 THR A C 1
ATOM 719 O O . THR A 1 87 ? 11.480 4.663 -0.765 1.00 83.50 87 THR A O 1
ATOM 722 N N . HIS A 1 88 ? 13.085 5.713 0.411 1.00 86.94 88 HIS A N 1
ATOM 723 C CA . HIS A 1 88 ? 12.236 6.104 1.530 1.00 86.94 88 HIS A CA 1
ATOM 724 C C . HIS A 1 88 ? 11.013 6.901 1.069 1.00 86.94 88 HIS A C 1
ATOM 726 O O . HIS A 1 88 ? 9.909 6.596 1.498 1.00 86.94 88 HIS A O 1
ATOM 732 N N . ALA A 1 89 ? 11.174 7.851 0.141 1.00 84.94 89 ALA A N 1
ATOM 733 C CA . ALA A 1 89 ? 10.058 8.662 -0.355 1.00 84.94 89 ALA A CA 1
ATOM 734 C C . ALA A 1 89 ? 8.940 7.815 -0.996 1.00 84.94 89 ALA A C 1
ATOM 736 O O . ALA A 1 89 ? 7.757 8.079 -0.793 1.00 84.94 89 ALA A O 1
ATOM 737 N N . VAL A 1 90 ? 9.308 6.765 -1.739 1.00 87.19 90 VAL A N 1
ATOM 738 C CA . VAL A 1 90 ? 8.344 5.841 -2.361 1.00 87.19 90 VAL A CA 1
ATOM 739 C C . VAL A 1 90 ? 7.693 4.952 -1.304 1.00 87.19 90 VAL A C 1
ATOM 741 O O . VAL A 1 90 ? 6.490 4.699 -1.359 1.00 87.19 90 VAL A O 1
ATOM 744 N N . TYR A 1 91 ? 8.475 4.497 -0.324 1.00 87.38 91 TYR A N 1
ATOM 745 C CA . TYR A 1 91 ? 7.965 3.720 0.800 1.00 87.38 91 TYR A CA 1
ATOM 746 C C . TYR A 1 91 ? 6.962 4.526 1.636 1.00 87.38 91 TYR A C 1
ATOM 748 O O . TYR A 1 91 ? 5.882 4.029 1.941 1.00 87.38 91 TYR A O 1
ATOM 756 N N . ASP A 1 92 ? 7.286 5.779 1.954 1.00 87.69 92 ASP A N 1
ATOM 757 C CA . ASP A 1 92 ? 6.451 6.681 2.748 1.00 87.69 92 ASP A CA 1
ATOM 758 C C . ASP A 1 92 ? 5.092 6.920 2.079 1.00 87.69 92 ASP A C 1
ATOM 760 O O . ASP A 1 92 ? 4.042 6.688 2.686 1.00 87.69 92 ASP A O 1
ATOM 764 N N . GLN A 1 93 ? 5.119 7.221 0.775 1.00 89.00 93 GLN A N 1
ATOM 765 C CA . GLN A 1 93 ? 3.919 7.344 -0.049 1.00 89.00 93 GLN A CA 1
ATOM 766 C C . GLN A 1 93 ? 3.104 6.039 -0.084 1.00 89.00 93 GLN A C 1
ATOM 768 O O . GLN A 1 93 ? 1.874 6.063 -0.035 1.00 89.00 93 GLN A O 1
ATOM 773 N N . GLY A 1 94 ? 3.770 4.883 -0.152 1.00 87.12 94 GLY A N 1
ATOM 774 C CA . GLY A 1 94 ? 3.110 3.578 -0.087 1.00 87.12 94 GLY A CA 1
ATOM 775 C C . GLY A 1 94 ? 2.402 3.340 1.249 1.00 87.12 94 GLY A C 1
ATOM 776 O O . GLY A 1 94 ? 1.280 2.831 1.269 1.00 87.12 94 GLY A O 1
ATOM 777 N N . VAL A 1 95 ? 3.018 3.757 2.359 1.00 89.00 95 VAL A N 1
ATOM 778 C CA . VAL A 1 95 ? 2.421 3.677 3.699 1.00 89.00 95 VAL A CA 1
ATOM 779 C C . VAL A 1 95 ? 1.194 4.586 3.810 1.00 89.00 95 VAL A C 1
ATOM 781 O O . VAL A 1 95 ? 0.187 4.148 4.364 1.00 89.00 95 VAL A O 1
ATOM 784 N N . ASP A 1 96 ? 1.235 5.804 3.254 1.00 89.69 96 ASP A N 1
ATOM 785 C CA . ASP A 1 96 ? 0.059 6.692 3.196 1.00 89.69 96 ASP A CA 1
ATOM 786 C C . ASP A 1 96 ? -1.101 6.037 2.439 1.00 89.69 96 ASP A C 1
ATOM 788 O O . ASP A 1 96 ? -2.212 5.945 2.956 1.00 89.69 96 ASP A O 1
ATOM 792 N N . ILE A 1 97 ? -0.841 5.506 1.240 1.00 88.69 97 ILE A N 1
ATOM 793 C CA . ILE A 1 97 ? -1.867 4.839 0.423 1.00 88.69 97 ILE A CA 1
ATOM 794 C C . ILE A 1 97 ? -2.441 3.615 1.152 1.00 88.69 97 ILE A C 1
ATOM 796 O O . ILE A 1 97 ? -3.647 3.365 1.097 1.00 88.69 97 ILE A O 1
ATOM 800 N N . ALA A 1 98 ? -1.603 2.846 1.850 1.00 86.94 98 ALA A N 1
ATOM 801 C CA . ALA A 1 98 ? -2.058 1.693 2.617 1.00 86.94 98 ALA A CA 1
ATOM 802 C C . ALA A 1 98 ? -2.954 2.108 3.795 1.00 86.94 98 ALA A C 1
ATOM 804 O O . ALA A 1 98 ? -4.031 1.533 3.967 1.00 86.94 98 ALA A O 1
ATOM 805 N N . LEU A 1 99 ? -2.557 3.123 4.571 1.00 88.69 99 LEU A N 1
ATOM 806 C CA . LEU A 1 99 ? -3.369 3.667 5.665 1.00 88.69 99 LEU A CA 1
ATOM 807 C C . LEU A 1 99 ? -4.707 4.206 5.157 1.00 88.69 99 LEU A C 1
ATOM 809 O O . LEU A 1 99 ? -5.757 3.827 5.681 1.00 88.69 99 LEU A O 1
ATOM 813 N N . GLN A 1 100 ? -4.669 5.000 4.088 1.00 88.44 100 GLN A N 1
ATOM 814 C CA . GLN A 1 100 ? -5.839 5.516 3.386 1.00 88.44 100 GLN A CA 1
ATOM 815 C C . GLN A 1 100 ? -6.809 4.391 3.021 1.00 88.44 100 GLN A C 1
ATOM 817 O O . GLN A 1 100 ? -8.003 4.443 3.305 1.00 88.44 100 GLN A O 1
ATOM 822 N N . ALA A 1 101 ? -6.289 3.322 2.420 1.00 85.94 101 ALA A N 1
ATOM 823 C CA . ALA A 1 101 ? -7.092 2.207 1.947 1.00 85.94 101 ALA A CA 1
ATOM 824 C C . ALA A 1 101 ? -7.629 1.304 3.075 1.00 85.94 101 ALA A C 1
ATOM 826 O O . ALA A 1 101 ? -8.519 0.483 2.818 1.00 85.94 101 ALA A O 1
ATOM 827 N N . LEU A 1 102 ? -7.074 1.389 4.289 1.00 85.00 102 LEU A N 1
ATOM 828 C CA . LEU A 1 102 ? -7.498 0.614 5.460 1.00 85.00 102 LEU A CA 1
ATOM 829 C C . LEU A 1 102 ? -8.478 1.386 6.348 1.00 85.00 102 LEU A C 1
ATOM 831 O O . LEU A 1 102 ? -9.467 0.813 6.805 1.00 85.00 102 LEU A O 1
ATOM 835 N N . ILE A 1 103 ? -8.197 2.664 6.598 1.00 85.75 103 ILE A N 1
ATOM 836 C CA . ILE A 1 103 ? -8.891 3.477 7.603 1.00 85.75 103 ILE A CA 1
ATOM 837 C C . ILE A 1 103 ? -9.848 4.478 6.939 1.00 85.75 103 ILE A C 1
ATOM 839 O O . ILE A 1 103 ? -10.926 4.712 7.491 1.00 85.75 103 ILE A O 1
ATOM 843 N N . GLY A 1 104 ? -9.523 4.948 5.729 1.00 75.88 104 GLY A N 1
ATOM 844 C CA . GLY A 1 104 ? -10.302 5.932 4.975 1.00 75.88 104 GLY A CA 1
ATOM 845 C C . GLY A 1 104 ? -10.013 7.381 5.364 1.00 75.88 104 GLY A C 1
ATOM 846 O O . GLY A 1 104 ? -10.970 8.149 5.421 1.00 75.88 104 GLY A O 1
ATOM 847 N N . ASP A 1 105 ? -8.752 7.702 5.691 1.00 55.91 105 ASP A N 1
ATOM 848 C CA . ASP A 1 105 ? -8.294 9.083 5.962 1.00 55.91 105 ASP A CA 1
ATOM 849 C C . ASP A 1 105 ? -8.297 9.987 4.713 1.00 55.91 105 ASP A C 1
ATOM 851 O O . ASP A 1 105 ? -8.958 9.599 3.729 1.00 55.91 105 ASP A O 1
#

Solvent-accessible surface area (backbone atoms only — not comparable to full-atom values): 5978 Å² total; per-residue (Å²): 120,68,66,62,54,53,52,52,51,50,53,52,50,52,51,55,56,52,57,60,49,52,65,60,72,66,50,79,80,71,53,68,69,59,52,52,52,50,52,53,51,50,53,52,51,52,51,51,53,51,50,52,40,49,50,50,71,70,39,94,56,39,68,61,56,50,50,52,51,53,51,50,50,54,53,51,48,64,51,34,54,74,77,36,62,91,52,26,69,61,51,48,55,49,51,52,54,51,48,35,75,62,73,63,114

Secondary structure (DSSP, 8-state):
-HHHHHHHHHHHHHHHHHHHHHHHHTS----HHHHHHHHHHHHHHHHHHHHHHHHHHH-S-HHHHHHHHHHHHHHHHHHHHHH-TTTHHHHHHHHHHHHHHHH--